Protein AF-A0A1B1ZV67-F1 (afdb_monomer_lite)

pLDDT: mean 87.05, std 12.17, range [45.84, 96.44]

Sequence (116 aa):
MLSWLAVAFLTVWIGVVVFSIATGGERGAPDRAALLGQATAALQDGDGARLHELLLDAPDTGFSDDYASRLRAAGRPEPVPAGPDAVEFRSGQVRTVLSVTEEGGRWYLSLLPPGE

Radius of gyration: 18.34 Å; chains: 1; bounding box: 40×23×61 Å

Foldseek 3Di:
DVVVVVVVVVVVVVVVVVVCVVVVDQAAALDPVRLQVQCLVCLCVLPLVSQVSQEPDQPDSVSSSVVSVVLNVQARWDWDDPDPFWIWTDGNPDIDIWGWDDDPSHIHTYPDDDDD

Secondary structure (DSSP, 8-state):
-HHHHHHHHHHHHHHHHHHHHHHSPPSSBSSHHHHHHHHHHHHHHT-HHHHHHHBSS-S-HHHHHHHHHHHHHHS--EEEEEETTEEEEEETTEEEEEEEEEETTEEEEESSPPP-

Structure (mmCIF, N/CA/C/O backbone):
data_AF-A0A1B1ZV67-F1
#
_entry.id   AF-A0A1B1ZV67-F1
#
loop_
_atom_site.group_PDB
_atom_site.id
_atom_site.type_symbol
_atom_site.label_atom_id
_atom_site.label_alt_id
_atom_site.label_comp_id
_atom_site.label_asym_id
_atom_site.label_entity_id
_atom_site.label_seq_id
_atom_site.pdbx_PDB_ins_code
_atom_site.Cartn_x
_atom_site.Cartn_y
_atom_site.Cartn_z
_atom_site.occupancy
_atom_site.B_iso_or_equiv
_atom_site.auth_seq_id
_atom_site.auth_comp_id
_atom_site.auth_asym_id
_atom_site.auth_atom_id
_atom_site.pdbx_PDB_model_num
ATOM 1 N N . MET A 1 1 ? 22.435 -6.350 -46.427 1.00 60.50 1 MET A N 1
ATOM 2 C CA . MET A 1 1 ? 21.292 -5.540 -45.937 1.00 60.50 1 MET A CA 1
ATOM 3 C C . MET A 1 1 ? 20.595 -6.170 -44.734 1.00 60.50 1 MET A C 1
ATOM 5 O O . MET A 1 1 ? 20.438 -5.472 -43.744 1.00 60.50 1 MET A O 1
ATOM 9 N N . LEU A 1 2 ? 20.249 -7.464 -44.762 1.00 66.75 2 LEU A N 1
ATOM 10 C CA . LEU A 1 2 ? 19.572 -8.147 -43.644 1.00 66.75 2 LEU A CA 1
ATOM 11 C C . LEU A 1 2 ? 20.342 -8.067 -42.307 1.00 66.75 2 LEU A C 1
ATOM 13 O O . LEU A 1 2 ? 19.755 -7.766 -41.274 1.00 66.75 2 LEU A O 1
ATOM 17 N N . SER A 1 3 ? 21.668 -8.237 -42.336 1.00 69.31 3 SER A N 1
ATOM 18 C CA . SER A 1 3 ? 22.512 -8.174 -41.132 1.00 69.31 3 SER A CA 1
ATOM 19 C C . SER A 1 3 ? 22.562 -6.784 -40.490 1.00 69.31 3 SER A C 1
ATOM 21 O O . SER A 1 3 ? 22.652 -6.677 -39.276 1.00 69.31 3 SER A O 1
ATOM 23 N N . TRP A 1 4 ? 22.460 -5.716 -41.286 1.00 77.00 4 TRP A N 1
ATOM 24 C CA . TRP A 1 4 ? 22.451 -4.343 -40.772 1.00 77.00 4 TRP A CA 1
ATOM 25 C C . TRP A 1 4 ? 21.136 -4.018 -40.055 1.00 77.00 4 TRP A C 1
ATOM 27 O O . TRP A 1 4 ? 21.139 -3.421 -38.983 1.00 77.00 4 TRP A O 1
ATOM 37 N N . LEU A 1 5 ? 20.013 -4.478 -40.615 1.00 77.62 5 LEU A N 1
ATOM 38 C CA . LEU A 1 5 ? 18.692 -4.338 -39.999 1.00 77.62 5 LEU A CA 1
ATOM 39 C C . LEU A 1 5 ? 18.586 -5.128 -38.688 1.00 77.62 5 LEU A C 1
ATOM 41 O O . LEU A 1 5 ? 18.024 -4.621 -37.722 1.00 77.62 5 LEU A O 1
ATOM 45 N N . ALA A 1 6 ? 19.172 -6.328 -38.632 1.00 76.06 6 ALA A N 1
ATOM 46 C CA . ALA A 1 6 ? 19.209 -7.135 -37.413 1.00 76.06 6 ALA A CA 1
ATOM 47 C C . ALA A 1 6 ? 20.009 -6.454 -36.289 1.00 76.06 6 ALA A C 1
ATOM 49 O O . ALA A 1 6 ? 19.562 -6.434 -35.145 1.00 76.06 6 ALA A O 1
ATOM 50 N N . VAL A 1 7 ? 21.157 -5.850 -36.619 1.00 82.12 7 VAL A N 1
ATOM 51 C CA . VAL A 1 7 ? 21.970 -5.098 -35.650 1.00 82.12 7 VAL A CA 1
ATOM 52 C C . VAL A 1 7 ? 21.213 -3.869 -35.150 1.00 82.12 7 VAL A C 1
ATOM 54 O O . VAL A 1 7 ? 21.111 -3.683 -33.943 1.00 82.12 7 VAL A O 1
ATOM 57 N N . ALA A 1 8 ? 20.614 -3.079 -36.046 1.00 82.12 8 ALA A N 1
ATOM 58 C CA . ALA A 1 8 ? 19.848 -1.892 -35.664 1.00 82.12 8 ALA A CA 1
ATOM 59 C C . ALA A 1 8 ? 18.649 -2.232 -34.762 1.00 82.12 8 ALA A C 1
ATOM 61 O O . ALA A 1 8 ? 18.423 -1.561 -33.755 1.00 82.12 8 ALA A O 1
ATOM 62 N N . PHE A 1 9 ? 17.914 -3.300 -35.085 1.00 85.69 9 PHE A N 1
ATOM 63 C CA . PHE A 1 9 ? 16.809 -3.779 -34.258 1.00 85.69 9 PHE A CA 1
ATOM 64 C C . PHE A 1 9 ? 17.286 -4.206 -32.868 1.00 85.69 9 PHE A C 1
ATOM 66 O O . PHE A 1 9 ? 16.696 -3.802 -31.869 1.00 85.69 9 PHE A O 1
ATOM 73 N N . LEU A 1 10 ? 18.382 -4.969 -32.792 1.00 86.88 10 LEU A N 1
ATOM 74 C CA . LEU A 1 10 ? 18.948 -5.410 -31.521 1.00 86.88 10 LEU A CA 1
ATOM 75 C C . LEU A 1 10 ? 19.397 -4.220 -30.663 1.00 86.88 10 LEU A C 1
ATOM 77 O O . LEU A 1 10 ? 19.119 -4.194 -29.470 1.00 86.88 10 LEU A O 1
ATOM 81 N N . THR A 1 11 ? 20.043 -3.212 -31.254 1.00 83.50 11 THR A N 1
ATOM 82 C CA . THR A 1 11 ? 20.482 -2.017 -30.520 1.00 83.50 11 THR A CA 1
ATOM 83 C C . THR A 1 11 ? 19.301 -1.204 -29.990 1.00 83.50 11 THR A C 1
ATOM 85 O O . THR A 1 11 ? 19.337 -0.766 -28.842 1.00 83.50 11 THR A O 1
ATOM 88 N N . VAL A 1 12 ? 18.235 -1.041 -30.782 1.00 89.81 12 VAL A N 1
ATOM 89 C CA . VAL A 1 12 ? 17.003 -0.373 -30.330 1.00 89.81 12 VAL A CA 1
ATOM 90 C C . VAL A 1 12 ? 16.327 -1.180 -29.227 1.00 89.81 12 VAL A C 1
ATOM 92 O O . VAL A 1 12 ? 15.939 -0.606 -28.218 1.00 89.81 12 VAL A O 1
ATOM 95 N N . TRP A 1 13 ? 16.230 -2.503 -29.374 1.00 85.56 13 TRP A N 1
ATOM 96 C CA . TRP A 1 13 ? 15.620 -3.370 -28.368 1.00 85.56 13 TRP A CA 1
ATOM 97 C C . TRP A 1 13 ? 16.390 -3.341 -27.045 1.00 85.56 13 TRP A C 1
ATOM 99 O O . TRP A 1 13 ? 15.781 -3.145 -25.999 1.00 85.56 13 TRP A O 1
ATOM 109 N N . ILE A 1 14 ? 17.723 -3.440 -27.082 1.00 85.25 14 ILE A N 1
ATOM 110 C CA . ILE A 1 14 ? 18.569 -3.290 -25.888 1.00 85.25 14 ILE A CA 1
ATOM 111 C C . ILE A 1 14 ? 18.378 -1.898 -25.282 1.00 85.25 14 ILE A C 1
ATOM 113 O O . ILE A 1 14 ? 18.221 -1.789 -24.073 1.00 85.25 14 ILE A O 1
ATOM 117 N N . GLY A 1 15 ? 18.344 -0.844 -26.103 1.00 78.50 15 GLY A N 1
ATOM 118 C CA . GLY A 1 15 ? 18.092 0.517 -25.633 1.00 78.50 15 GLY A CA 1
ATOM 119 C C . GLY A 1 15 ? 16.749 0.651 -24.914 1.00 78.50 15 GLY A C 1
ATOM 120 O O . GLY A 1 15 ? 16.696 1.223 -23.832 1.00 78.50 15 GLY A O 1
ATOM 121 N N . VAL A 1 16 ? 15.687 0.067 -25.472 1.00 76.75 16 VAL A N 1
ATOM 122 C CA . VAL A 1 16 ? 14.349 0.043 -24.866 1.00 76.75 16 VAL A CA 1
ATOM 123 C C . VAL A 1 16 ? 14.349 -0.767 -23.573 1.00 76.75 16 VAL A C 1
ATOM 125 O O . VAL A 1 16 ? 13.841 -0.277 -22.577 1.00 76.75 16 VAL A O 1
ATOM 128 N N . VAL A 1 17 ? 14.958 -1.955 -23.543 1.00 77.06 17 VAL A N 1
ATOM 129 C CA . VAL A 1 17 ? 15.016 -2.803 -22.339 1.00 77.06 17 VAL A CA 1
ATOM 130 C C . VAL A 1 17 ? 15.831 -2.143 -21.229 1.00 77.06 17 VAL A C 1
ATOM 132 O O . VAL A 1 17 ? 15.378 -2.097 -20.091 1.00 77.06 17 VAL A O 1
ATOM 135 N N . VAL A 1 18 ? 17.005 -1.591 -21.541 1.00 75.62 18 VAL A N 1
ATOM 136 C CA . VAL A 1 18 ? 17.849 -0.879 -20.568 1.00 75.62 18 VAL A CA 1
ATOM 137 C C . VAL A 1 18 ? 17.139 0.366 -20.053 1.00 75.62 18 VAL A C 1
ATOM 139 O O . VAL A 1 18 ? 17.160 0.615 -18.851 1.00 75.62 18 VAL A O 1
ATOM 142 N N . PHE A 1 19 ? 16.469 1.118 -20.931 1.00 65.56 19 PHE A N 1
ATOM 143 C CA . PHE A 1 19 ? 15.646 2.250 -20.523 1.00 65.56 19 PHE A CA 1
ATOM 144 C C . PHE A 1 19 ? 14.502 1.791 -19.618 1.00 65.56 19 PHE A C 1
ATOM 146 O O . PHE A 1 19 ? 14.356 2.340 -18.539 1.00 65.56 19 PHE A O 1
ATOM 153 N N . SER A 1 20 ? 13.769 0.735 -19.978 1.00 56.66 20 SER A N 1
ATOM 154 C CA . SER A 1 20 ? 12.685 0.177 -19.164 1.00 56.66 20 SER A CA 1
ATOM 155 C C . SER A 1 20 ? 13.149 -0.347 -17.805 1.00 56.66 20 SER A C 1
ATOM 157 O O . SER A 1 20 ? 12.423 -0.175 -16.836 1.00 56.66 20 SER A O 1
ATOM 159 N N . ILE A 1 21 ? 14.343 -0.939 -17.706 1.00 60.25 21 ILE A N 1
ATOM 160 C CA . ILE A 1 21 ? 14.934 -1.370 -16.428 1.00 60.25 21 ILE A CA 1
ATOM 161 C C . ILE A 1 21 ? 15.368 -0.155 -15.600 1.00 60.25 21 ILE A C 1
ATOM 163 O O . ILE A 1 21 ? 15.127 -0.121 -14.402 1.00 60.25 21 ILE A O 1
ATOM 167 N N . ALA A 1 22 ? 15.969 0.860 -16.225 1.00 53.50 22 ALA A N 1
ATOM 168 C CA . ALA A 1 22 ? 16.412 2.073 -15.537 1.00 53.50 22 ALA A CA 1
ATOM 169 C C . ALA A 1 22 ? 15.248 2.987 -15.109 1.00 53.50 22 ALA A C 1
ATOM 171 O O . ALA A 1 22 ? 15.361 3.708 -14.122 1.00 53.50 22 ALA A O 1
ATOM 172 N N . THR A 1 23 ? 14.133 2.973 -15.847 1.00 48.44 23 THR A N 1
ATOM 173 C CA . THR A 1 23 ? 12.897 3.697 -15.509 1.00 48.44 23 THR A CA 1
ATOM 174 C C . THR A 1 23 ? 11.904 2.855 -14.719 1.00 48.44 23 THR A C 1
ATOM 176 O O . THR A 1 23 ? 10.915 3.398 -14.231 1.00 48.44 23 THR A O 1
ATOM 179 N N . GLY A 1 24 ? 12.139 1.546 -14.604 1.00 47.25 24 GLY A N 1
ATOM 180 C CA . GLY A 1 24 ? 11.505 0.687 -13.615 1.00 47.25 24 GLY A CA 1
ATOM 181 C C . GLY A 1 24 ? 12.029 1.121 -12.258 1.00 47.25 24 GLY A C 1
ATOM 182 O O . GLY A 1 24 ? 13.047 0.616 -11.797 1.00 47.25 24 GLY A O 1
ATOM 183 N N . GLY A 1 25 ? 11.415 2.170 -11.706 1.00 54.59 25 GLY A N 1
ATOM 184 C CA . GLY A 1 25 ? 11.854 2.794 -10.468 1.00 54.59 25 GLY A CA 1
ATOM 185 C C . GLY A 1 25 ? 12.042 1.743 -9.383 1.00 54.59 25 GLY A C 1
ATOM 186 O O . GLY A 1 25 ? 11.268 0.793 -9.297 1.00 54.59 25 GLY A O 1
ATOM 187 N N . GLU A 1 26 ? 13.083 1.909 -8.570 1.00 69.94 26 GLU A N 1
ATOM 188 C CA . GLU A 1 26 ? 13.261 1.109 -7.361 1.00 69.94 26 GLU A CA 1
ATOM 189 C C . GLU A 1 26 ? 11.928 1.053 -6.605 1.00 69.94 26 GLU A C 1
ATOM 191 O O . GLU A 1 26 ? 11.345 2.107 -6.313 1.00 69.94 26 GLU A O 1
ATOM 196 N N . ARG A 1 27 ? 11.438 -0.164 -6.334 1.00 85.88 27 ARG A N 1
ATOM 197 C CA . ARG A 1 27 ? 10.199 -0.384 -5.583 1.00 85.88 27 ARG A CA 1
ATOM 198 C C . ARG A 1 27 ? 10.236 0.360 -4.243 1.00 85.88 27 ARG A C 1
ATOM 200 O O . ARG A 1 27 ? 11.289 0.741 -3.720 1.00 85.88 27 ARG A O 1
ATOM 207 N N . GLY A 1 28 ? 9.050 0.608 -3.704 1.00 89.25 28 GLY A N 1
ATOM 208 C CA . GLY A 1 28 ? 8.870 1.393 -2.492 1.00 89.25 28 GLY A CA 1
ATOM 209 C C . GLY A 1 28 ? 9.119 2.885 -2.704 1.00 89.25 28 GLY A C 1
ATOM 210 O O . GLY A 1 28 ? 9.459 3.363 -3.788 1.00 89.25 28 GLY A O 1
ATOM 211 N N . ALA A 1 29 ? 8.938 3.651 -1.640 1.00 93.25 29 ALA A N 1
ATOM 212 C CA . ALA A 1 29 ? 9.070 5.099 -1.640 1.00 93.25 29 ALA A CA 1
ATOM 213 C C . ALA A 1 29 ? 10.397 5.555 -1.006 1.00 93.25 29 ALA A C 1
ATOM 215 O O . ALA A 1 29 ? 10.955 4.845 -0.172 1.00 93.25 29 ALA A O 1
ATOM 216 N N . PRO A 1 30 ? 10.900 6.753 -1.353 1.00 92.69 30 PRO A N 1
ATOM 217 C CA . PRO A 1 30 ? 12.142 7.281 -0.781 1.00 92.69 30 PRO A CA 1
ATOM 218 C C . PRO A 1 30 ? 12.020 7.654 0.704 1.00 92.69 30 PRO A C 1
ATOM 220 O O . PRO A 1 30 ? 13.018 7.699 1.413 1.00 92.69 30 PRO A O 1
ATOM 223 N N . ASP A 1 31 ? 10.807 7.932 1.180 1.00 92.88 31 ASP A N 1
ATOM 224 C CA . ASP A 1 31 ? 10.525 8.268 2.571 1.00 92.88 31 ASP A CA 1
ATOM 225 C C . ASP A 1 31 ? 9.072 7.915 2.936 1.00 92.88 31 ASP A C 1
ATOM 227 O O . ASP A 1 31 ? 8.227 7.644 2.074 1.00 92.88 31 ASP A O 1
ATOM 231 N N . ARG A 1 32 ? 8.767 7.934 4.238 1.00 91.69 32 ARG A N 1
ATOM 232 C CA . ARG A 1 32 ? 7.442 7.587 4.773 1.00 91.69 32 ARG A CA 1
ATOM 233 C C . ARG A 1 32 ? 6.328 8.517 4.283 1.00 91.69 32 ARG A C 1
ATOM 235 O O . ARG A 1 32 ? 5.202 8.065 4.090 1.00 91.69 32 ARG A O 1
ATOM 242 N N . ALA A 1 33 ? 6.600 9.807 4.086 1.00 92.25 33 ALA A N 1
ATOM 243 C CA . ALA A 1 33 ? 5.583 10.750 3.622 1.00 92.25 33 ALA A CA 1
ATOM 244 C C . ALA A 1 33 ? 5.242 10.503 2.145 1.00 92.25 33 ALA A C 1
ATOM 246 O O . ALA A 1 33 ? 4.066 10.480 1.773 1.00 92.25 33 ALA A O 1
ATOM 247 N N . ALA A 1 34 ? 6.261 10.240 1.325 1.00 94.06 34 ALA A N 1
ATOM 248 C CA . ALA A 1 34 ? 6.118 9.839 -0.063 1.00 94.06 34 ALA A CA 1
ATOM 249 C C . ALA A 1 34 ? 5.361 8.510 -0.184 1.00 94.06 34 ALA A C 1
ATOM 251 O O . ALA A 1 34 ? 4.450 8.430 -1.007 1.00 94.06 34 ALA A O 1
ATOM 252 N N . LEU A 1 35 ? 5.654 7.515 0.666 1.00 95.44 35 LEU A N 1
ATOM 253 C CA . LEU A 1 35 ? 4.918 6.244 0.702 1.00 95.44 35 LEU A CA 1
ATOM 254 C C . LEU A 1 35 ? 3.422 6.483 0.889 1.00 95.44 35 LEU A C 1
ATOM 256 O O . LEU A 1 35 ? 2.610 6.027 0.088 1.00 95.44 35 LEU A O 1
ATOM 260 N N . LEU A 1 36 ? 3.056 7.229 1.933 1.00 94.81 36 LEU A N 1
ATOM 261 C CA . LEU A 1 36 ? 1.655 7.471 2.264 1.00 94.81 36 LEU A CA 1
ATOM 262 C C . LEU A 1 36 ? 0.947 8.292 1.185 1.00 94.81 36 LEU A C 1
ATOM 264 O O . LEU A 1 36 ? -0.189 7.978 0.832 1.00 94.81 36 LEU A O 1
ATOM 268 N N . GLY A 1 37 ? 1.611 9.307 0.628 1.00 94.75 37 GLY A N 1
ATOM 269 C CA . GLY A 1 37 ? 1.063 10.105 -0.467 1.00 94.75 37 GLY A CA 1
ATOM 270 C C . GLY A 1 37 ? 0.815 9.273 -1.726 1.00 94.75 37 GLY A C 1
ATOM 271 O O . GLY A 1 37 ? -0.271 9.332 -2.302 1.00 94.75 37 GLY A O 1
ATOM 272 N N . GLN A 1 38 ? 1.792 8.457 -2.127 1.00 95.38 38 GLN A N 1
ATOM 273 C CA . GLN A 1 38 ? 1.694 7.615 -3.320 1.00 95.38 38 GLN A CA 1
ATOM 274 C C . GLN A 1 38 ? 0.694 6.470 -3.139 1.00 95.38 38 GLN A C 1
ATOM 276 O O . GLN A 1 38 ? -0.095 6.225 -4.047 1.00 95.38 38 GLN A O 1
ATOM 281 N N . ALA A 1 39 ? 0.668 5.821 -1.972 1.00 95.56 39 ALA A N 1
ATOM 282 C CA . ALA A 1 39 ? -0.293 4.764 -1.666 1.00 95.56 39 ALA A CA 1
ATOM 283 C C . ALA A 1 39 ? -1.724 5.306 -1.612 1.00 95.56 39 ALA A C 1
ATOM 285 O O . ALA A 1 39 ? -2.637 4.702 -2.165 1.00 95.56 39 ALA A O 1
ATOM 286 N N . THR A 1 40 ? -1.929 6.478 -1.005 1.00 96.31 40 THR A N 1
ATOM 287 C CA . THR A 1 40 ? -3.248 7.125 -0.973 1.00 96.31 40 THR A CA 1
ATOM 288 C C . THR A 1 40 ? -3.720 7.486 -2.375 1.00 96.31 40 THR A C 1
ATOM 290 O O . THR A 1 40 ? -4.874 7.226 -2.701 1.00 96.31 40 THR A O 1
ATOM 293 N N . ALA A 1 41 ? -2.838 8.040 -3.214 1.00 95.88 41 ALA A N 1
ATOM 294 C CA . ALA A 1 41 ? -3.156 8.321 -4.610 1.00 95.88 41 ALA A CA 1
ATOM 295 C C . ALA A 1 41 ? -3.514 7.033 -5.366 1.00 95.88 41 ALA A C 1
ATOM 297 O O . ALA A 1 41 ? -4.587 6.961 -5.951 1.00 95.88 41 ALA A O 1
ATOM 298 N N . ALA A 1 42 ? -2.690 5.985 -5.259 1.00 95.62 42 ALA A N 1
ATOM 299 C CA . ALA A 1 42 ? -2.947 4.693 -5.893 1.00 95.62 42 ALA A CA 1
ATOM 300 C C . ALA A 1 42 ? -4.298 4.094 -5.462 1.00 95.62 42 ALA A C 1
ATOM 302 O O . ALA A 1 42 ? -5.082 3.657 -6.298 1.00 95.62 42 ALA A O 1
ATOM 303 N N . LEU A 1 43 ? -4.629 4.14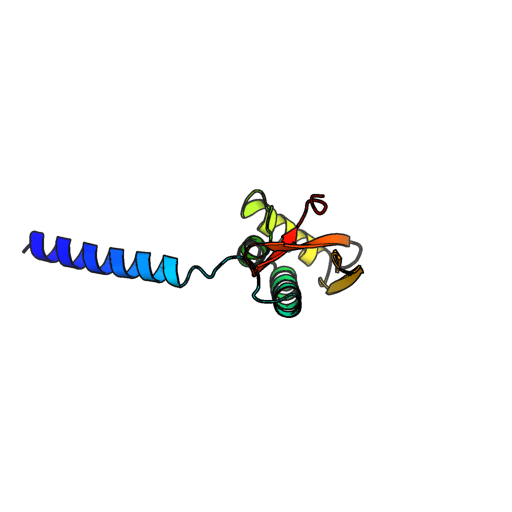5 -4.170 1.00 96.00 43 LEU A N 1
ATOM 304 C CA . LEU A 1 43 ? -5.907 3.654 -3.649 1.00 96.00 43 LEU A CA 1
ATOM 305 C C . LEU A 1 43 ? -7.103 4.511 -4.091 1.00 96.00 43 LEU A C 1
ATOM 307 O O . LEU A 1 43 ? -8.160 3.967 -4.405 1.00 96.00 43 LEU A O 1
ATOM 311 N N . GLN A 1 44 ? -6.963 5.838 -4.131 1.00 95.50 44 GLN A N 1
ATOM 312 C CA . GLN A 1 44 ? -8.019 6.737 -4.617 1.00 95.50 44 GLN A CA 1
ATOM 313 C C . GLN A 1 44 ? -8.245 6.589 -6.125 1.00 95.50 44 GLN A C 1
ATOM 315 O O . GLN A 1 44 ? -9.390 6.658 -6.577 1.00 95.50 44 GLN A O 1
ATOM 320 N N . ASP A 1 45 ? -7.176 6.330 -6.875 1.00 94.44 45 ASP A N 1
ATOM 321 C CA . ASP A 1 45 ? -7.196 6.097 -8.316 1.00 94.44 45 ASP A CA 1
ATOM 322 C C . ASP A 1 45 ? -7.556 4.645 -8.670 1.00 94.44 45 ASP A C 1
ATOM 324 O O . ASP A 1 45 ? -7.951 4.371 -9.803 1.00 94.44 45 ASP A O 1
ATOM 328 N N . GLY A 1 46 ? -7.564 3.726 -7.700 1.00 92.75 46 GLY A N 1
ATOM 329 C CA . GL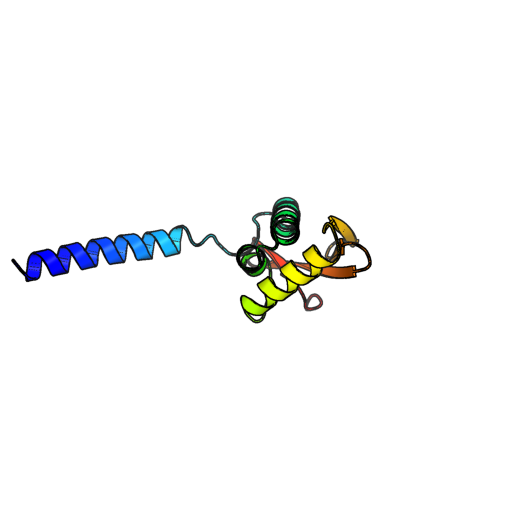Y A 1 46 ? -7.765 2.296 -7.956 1.00 92.75 46 GLY A CA 1
ATOM 330 C C . GLY A 1 46 ? -6.635 1.687 -8.797 1.00 92.75 46 GLY A C 1
ATOM 331 O O . GLY A 1 46 ? -6.860 0.711 -9.501 1.00 92.75 46 GLY A O 1
ATOM 332 N N . ASP A 1 47 ? -5.449 2.294 -8.757 1.00 93.69 47 ASP A N 1
ATOM 333 C CA . ASP A 1 47 ? -4.261 1.906 -9.511 1.00 93.69 47 ASP A CA 1
ATOM 334 C C . ASP A 1 47 ? -3.493 0.826 -8.737 1.00 93.69 47 ASP A C 1
ATOM 336 O O . ASP A 1 47 ? -2.613 1.109 -7.915 1.00 93.69 47 ASP A O 1
ATOM 340 N N . GLY A 1 48 ? -3.875 -0.432 -8.957 1.00 92.94 48 GLY A N 1
ATOM 341 C CA . GLY A 1 48 ? -3.254 -1.567 -8.284 1.00 92.94 48 GLY A CA 1
ATOM 342 C C . GLY A 1 48 ? -1.831 -1.852 -8.753 1.00 92.94 48 GLY A C 1
ATOM 343 O O . GLY A 1 48 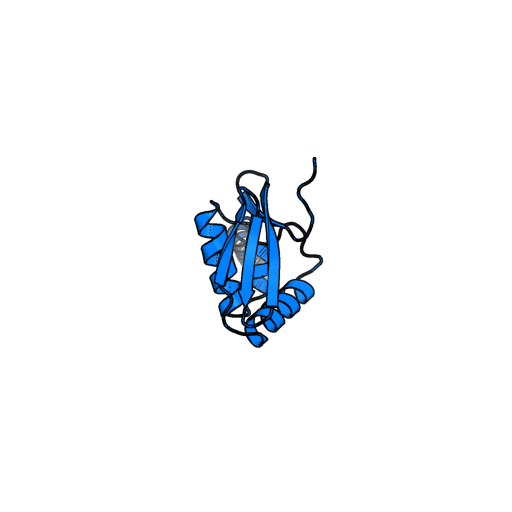? -1.023 -2.304 -7.945 1.00 92.94 48 GLY A O 1
ATOM 344 N N . ALA A 1 49 ? -1.467 -1.501 -9.990 1.00 92.62 49 ALA A N 1
ATOM 345 C CA . ALA A 1 49 ? -0.086 -1.584 -10.462 1.00 92.62 49 ALA A CA 1
ATOM 346 C C . ALA A 1 49 ? 0.826 -0.668 -9.636 1.00 92.62 49 ALA A C 1
ATOM 348 O O . ALA A 1 49 ? 1.838 -1.114 -9.097 1.00 92.62 49 ALA A O 1
ATOM 349 N N . ARG A 1 50 ? 0.427 0.594 -9.439 1.00 92.00 50 ARG A N 1
ATOM 350 C CA . ARG A 1 50 ? 1.174 1.523 -8.585 1.00 92.00 50 ARG A CA 1
ATOM 351 C C . ARG A 1 50 ? 1.171 1.098 -7.121 1.00 92.00 50 ARG A C 1
ATOM 353 O O . ARG A 1 50 ? 2.176 1.279 -6.440 1.00 92.00 50 ARG A O 1
ATOM 360 N N . LEU A 1 51 ? 0.070 0.532 -6.629 1.00 95.31 51 LEU A N 1
ATOM 361 C CA . LEU A 1 51 ? 0.017 -0.009 -5.272 1.00 95.31 51 LEU A CA 1
ATOM 362 C C . LEU A 1 51 ? 0.954 -1.214 -5.097 1.00 95.31 51 LEU A C 1
ATOM 364 O O . LEU A 1 51 ? 1.593 -1.330 -4.055 1.00 95.31 51 LEU A O 1
ATOM 368 N N . HIS A 1 52 ? 1.066 -2.086 -6.103 1.00 95.06 52 HIS A N 1
ATOM 369 C CA . HIS A 1 52 ? 1.950 -3.250 -6.073 1.00 95.06 52 HIS A CA 1
ATOM 370 C C . HIS A 1 52 ? 3.408 -2.839 -5.856 1.00 95.06 52 HIS A C 1
ATOM 372 O O . HIS A 1 52 ? 4.090 -3.431 -5.024 1.00 95.06 52 HIS A O 1
ATOM 378 N N . GLU A 1 53 ? 3.864 -1.771 -6.510 1.00 94.62 53 GLU A N 1
ATOM 379 C CA . GLU A 1 53 ? 5.227 -1.255 -6.330 1.00 94.62 53 GLU A CA 1
ATOM 380 C C . GLU A 1 53 ? 5.505 -0.755 -4.900 1.00 94.62 53 GLU A C 1
ATOM 382 O O . GLU A 1 53 ? 6.663 -0.692 -4.492 1.00 94.62 53 GLU A O 1
ATOM 387 N N . LEU A 1 54 ? 4.464 -0.423 -4.129 1.00 95.50 54 LEU A N 1
ATOM 388 C CA . LEU A 1 54 ? 4.557 0.087 -2.755 1.00 95.50 54 LEU A CA 1
ATOM 389 C C . LEU A 1 54 ? 4.338 -0.989 -1.685 1.00 95.50 54 LEU A C 1
ATOM 391 O O . LEU A 1 54 ? 4.588 -0.719 -0.510 1.00 95.50 54 LEU A O 1
ATOM 395 N N . LEU A 1 55 ? 3.862 -2.174 -2.068 1.00 94.94 55 LEU A N 1
ATOM 396 C CA . LEU A 1 55 ? 3.683 -3.313 -1.173 1.00 94.94 55 LEU A CA 1
ATOM 397 C C . LEU A 1 55 ? 4.928 -4.198 -1.204 1.00 94.94 55 LEU A C 1
ATOM 399 O O . LEU A 1 55 ? 5.378 -4.602 -2.278 1.00 94.94 55 LEU A O 1
ATOM 403 N N . LEU A 1 56 ? 5.459 -4.509 -0.024 1.00 92.88 56 LEU A N 1
ATOM 404 C CA . LEU A 1 56 ? 6.637 -5.362 0.117 1.00 92.88 56 LEU A CA 1
ATOM 405 C C . LEU A 1 56 ? 6.317 -6.829 -0.198 1.00 92.88 56 LEU A C 1
ATOM 407 O O . LEU A 1 56 ? 7.084 -7.537 -0.842 1.00 92.88 56 LEU A O 1
ATOM 411 N N . ASP A 1 57 ? 5.153 -7.263 0.258 1.00 90.38 57 ASP A N 1
ATOM 412 C CA . ASP A 1 57 ? 4.724 -8.650 0.383 1.00 90.38 57 ASP A CA 1
ATOM 413 C C . ASP A 1 57 ? 3.424 -8.927 -0.391 1.00 90.38 57 ASP A C 1
ATOM 415 O O . ASP A 1 57 ? 2.713 -9.898 -0.122 1.00 90.38 57 ASP A O 1
ATOM 419 N N . ALA A 1 58 ? 3.109 -8.083 -1.381 1.00 87.12 58 ALA A N 1
ATOM 420 C CA . ALA A 1 58 ? 2.005 -8.342 -2.297 1.00 87.12 58 ALA A CA 1
ATOM 421 C C . ALA A 1 58 ? 2.254 -9.652 -3.072 1.00 87.12 58 ALA A C 1
ATOM 423 O O . ALA A 1 58 ? 3.273 -9.752 -3.761 1.00 87.12 58 ALA A O 1
ATOM 424 N N . PRO A 1 59 ? 1.320 -10.625 -3.037 1.00 84.12 59 PRO A N 1
ATOM 425 C CA . PRO A 1 59 ? 1.492 -11.908 -3.720 1.00 84.12 59 PRO A CA 1
ATOM 426 C C . PRO A 1 59 ? 1.695 -11.767 -5.234 1.00 84.12 59 PRO A C 1
ATOM 428 O O . PRO A 1 59 ? 2.550 -12.428 -5.816 1.00 84.12 59 PRO A O 1
ATOM 431 N N . ASP A 1 60 ? 0.905 -10.894 -5.862 1.00 89.06 60 ASP A N 1
ATOM 432 C CA . ASP A 1 60 ? 0.952 -10.570 -7.285 1.00 89.06 60 ASP A CA 1
ATOM 433 C C . ASP A 1 60 ? 0.260 -9.216 -7.555 1.00 89.06 60 ASP A C 1
ATOM 435 O O . ASP A 1 60 ? -0.235 -8.549 -6.640 1.00 89.06 60 ASP A O 1
ATOM 439 N N . THR A 1 61 ? 0.267 -8.768 -8.812 1.00 89.56 61 THR A N 1
ATOM 440 C CA . THR A 1 61 ? -0.401 -7.524 -9.230 1.00 89.56 61 THR A CA 1
ATOM 441 C C . THR A 1 61 ? -1.925 -7.634 -9.207 1.00 89.56 61 THR A C 1
ATOM 443 O O . THR A 1 61 ? -2.593 -6.642 -8.927 1.00 89.56 61 THR A O 1
ATOM 446 N N . GLY A 1 62 ? -2.479 -8.830 -9.433 1.00 92.69 62 GLY A N 1
ATOM 447 C CA . GLY A 1 62 ? -3.920 -9.074 -9.398 1.00 92.69 62 GLY A CA 1
ATOM 448 C C . GLY A 1 62 ? -4.504 -8.852 -8.005 1.00 92.69 62 GLY A C 1
ATOM 449 O O . GLY A 1 62 ? -5.564 -8.245 -7.875 1.00 92.69 62 GLY A O 1
ATOM 450 N N . PHE A 1 63 ? -3.782 -9.252 -6.956 1.00 94.12 63 PHE A N 1
ATOM 451 C CA . PHE A 1 63 ? -4.121 -8.929 -5.573 1.00 94.12 63 PHE A CA 1
ATOM 452 C C . PHE A 1 63 ? -4.195 -7.414 -5.351 1.00 94.12 63 PHE A C 1
ATOM 454 O O . PHE A 1 63 ? -5.171 -6.931 -4.778 1.00 94.12 63 PHE A O 1
ATOM 461 N N . SER A 1 64 ? -3.186 -6.661 -5.800 1.00 94.88 64 SER A N 1
ATOM 462 C CA . SER A 1 64 ? -3.136 -5.207 -5.609 1.00 94.88 64 SER A CA 1
ATOM 463 C C . SER A 1 64 ? -4.263 -4.484 -6.352 1.00 94.88 64 SER A C 1
ATOM 465 O O . SER A 1 64 ? -4.856 -3.560 -5.792 1.00 94.88 64 SER A O 1
ATOM 467 N N . ASP A 1 65 ? -4.597 -4.928 -7.568 1.00 95.88 65 ASP A N 1
ATOM 468 C CA . ASP A 1 65 ? -5.740 -4.428 -8.345 1.00 95.88 65 ASP A CA 1
ATOM 469 C C . ASP A 1 65 ? -7.062 -4.682 -7.613 1.00 95.88 65 ASP A C 1
ATOM 471 O O . ASP A 1 65 ? -7.847 -3.753 -7.392 1.00 95.88 65 ASP A O 1
ATOM 475 N N . ASP A 1 66 ? -7.293 -5.919 -7.165 1.00 95.81 66 ASP A N 1
ATOM 476 C CA . ASP A 1 66 ? -8.502 -6.289 -6.428 1.00 95.81 66 ASP A CA 1
ATOM 477 C C . ASP A 1 66 ? -8.615 -5.506 -5.113 1.00 95.81 66 ASP A C 1
ATOM 479 O O . ASP A 1 66 ? -9.690 -5.017 -4.754 1.00 95.81 66 ASP A O 1
ATOM 483 N N . TYR A 1 67 ? -7.502 -5.353 -4.396 1.00 94.00 67 TYR A N 1
ATOM 484 C CA . TYR A 1 67 ? -7.442 -4.643 -3.124 1.00 94.00 67 TYR A CA 1
ATOM 485 C C . TYR A 1 67 ? -7.740 -3.146 -3.293 1.00 94.00 67 TYR A C 1
ATOM 487 O O . TYR A 1 67 ? -8.611 -2.609 -2.599 1.00 94.00 67 TYR A O 1
ATOM 495 N N . ALA A 1 68 ? -7.080 -2.478 -4.247 1.00 95.31 68 ALA A N 1
ATOM 496 C CA . ALA A 1 68 ? -7.304 -1.065 -4.542 1.00 95.31 68 ALA A CA 1
ATOM 497 C C . ALA A 1 68 ? -8.739 -0.812 -5.032 1.00 95.31 68 ALA A C 1
ATOM 499 O O . ALA A 1 68 ? -9.411 0.099 -4.543 1.00 95.31 68 ALA A O 1
ATOM 500 N N . SER A 1 69 ? -9.241 -1.666 -5.930 1.00 95.06 69 SER A N 1
ATOM 501 C CA . SER A 1 69 ? -10.609 -1.602 -6.452 1.00 95.06 69 SER A CA 1
ATOM 502 C C . SER A 1 69 ? -11.653 -1.724 -5.338 1.00 95.06 69 SER A C 1
ATOM 504 O O . SER A 1 69 ? -12.566 -0.901 -5.248 1.00 95.06 69 SER A O 1
ATOM 506 N N . ARG A 1 70 ? -11.494 -2.688 -4.419 1.00 94.75 70 ARG A N 1
ATOM 507 C CA . ARG A 1 70 ? -12.423 -2.885 -3.291 1.00 94.75 70 ARG A CA 1
ATOM 508 C C . ARG A 1 70 ? -12.397 -1.722 -2.302 1.00 94.75 70 ARG A C 1
ATOM 510 O O . ARG A 1 70 ? -13.460 -1.276 -1.867 1.00 94.75 70 ARG A O 1
ATOM 517 N N . LEU A 1 71 ? -11.214 -1.206 -1.962 1.00 94.00 71 LEU A N 1
ATOM 518 C CA . LEU A 1 71 ? -11.088 -0.030 -1.095 1.00 94.00 71 LEU A CA 1
ATOM 519 C C . LEU A 1 71 ? -11.721 1.207 -1.730 1.00 94.00 71 LEU A C 1
ATOM 521 O O . LEU A 1 71 ? -12.447 1.928 -1.048 1.00 94.00 71 LEU A O 1
ATOM 525 N N . ARG A 1 72 ? -11.511 1.437 -3.027 1.00 94.69 72 ARG A N 1
ATOM 526 C C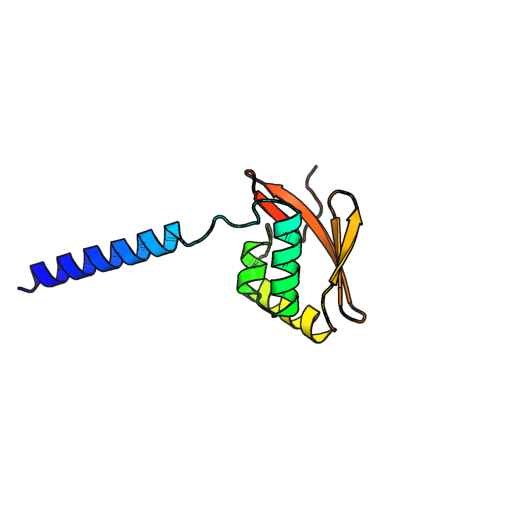A . ARG A 1 72 ? -12.147 2.534 -3.765 1.00 94.69 72 ARG A CA 1
ATOM 527 C C . ARG A 1 72 ? -13.665 2.362 -3.874 1.00 94.69 72 ARG A C 1
ATOM 529 O O . ARG A 1 72 ? -14.408 3.328 -3.738 1.00 94.69 72 ARG A O 1
ATOM 536 N N . ALA A 1 73 ? -14.151 1.143 -4.091 1.00 94.75 73 ALA A N 1
ATOM 537 C CA . ALA A 1 73 ? -15.585 0.863 -4.139 1.00 94.75 73 ALA A CA 1
ATOM 538 C C . ALA A 1 73 ? -16.273 1.117 -2.786 1.00 94.75 73 ALA A C 1
ATOM 540 O O . ALA A 1 73 ? -17.442 1.497 -2.749 1.00 94.75 73 ALA A O 1
ATOM 541 N N . ALA A 1 74 ? -15.551 0.945 -1.674 1.00 94.50 74 ALA A N 1
ATOM 542 C CA . ALA A 1 74 ? -16.066 1.204 -0.333 1.00 94.50 74 ALA A CA 1
ATOM 543 C C . ALA A 1 74 ? -16.206 2.701 0.006 1.00 94.50 74 ALA A C 1
ATOM 545 O O . ALA A 1 74 ? -16.943 3.044 0.933 1.00 94.50 74 ALA A O 1
ATOM 546 N N . GLY A 1 75 ? -15.524 3.598 -0.713 1.00 95.06 75 GLY A N 1
ATOM 547 C CA . GLY A 1 75 ? -15.530 5.033 -0.437 1.00 95.06 75 GLY A CA 1
ATOM 548 C C . GLY A 1 75 ? -14.269 5.739 -0.934 1.00 95.06 75 GLY A C 1
ATOM 549 O O . GLY A 1 75 ? -13.646 5.321 -1.904 1.00 95.06 75 GLY A O 1
ATOM 550 N N . ARG A 1 76 ? -13.885 6.831 -0.267 1.00 94.62 76 ARG A N 1
ATOM 551 C CA . ARG A 1 76 ? -12.624 7.530 -0.539 1.00 94.62 76 ARG A CA 1
ATOM 552 C C . ARG A 1 76 ? -11.558 7.073 0.465 1.00 94.62 76 ARG A C 1
ATOM 554 O O . ARG A 1 76 ? -11.710 7.399 1.640 1.00 94.62 76 ARG A O 1
ATOM 561 N N . PRO A 1 77 ? -10.505 6.353 0.034 1.00 93.69 77 PRO A N 1
ATOM 562 C CA . PRO A 1 77 ? -9.438 5.920 0.927 1.00 93.69 77 PRO A CA 1
ATOM 563 C C . PRO A 1 77 ? -8.659 7.100 1.511 1.00 93.69 77 PRO A C 1
ATOM 565 O O . PRO A 1 77 ? -8.175 7.962 0.772 1.00 93.69 77 PRO A O 1
ATOM 568 N N . GLU A 1 78 ? -8.512 7.110 2.832 1.00 94.75 78 GLU A N 1
ATOM 569 C CA . GLU A 1 78 ? -7.743 8.101 3.584 1.00 94.75 78 GLU A CA 1
ATOM 570 C C . GLU A 1 78 ? -6.816 7.408 4.596 1.00 94.75 78 GLU A C 1
ATOM 572 O O . GLU A 1 78 ? -7.265 6.511 5.318 1.00 94.75 78 GLU A O 1
ATOM 577 N N . PRO A 1 79 ? -5.531 7.799 4.666 1.00 94.69 79 PRO A N 1
ATOM 578 C CA . PRO A 1 79 ? -4.597 7.255 5.639 1.00 94.69 79 PRO A CA 1
ATOM 579 C C . PRO A 1 79 ? -4.788 7.922 7.006 1.00 94.69 79 PRO A C 1
ATOM 581 O O . PRO A 1 79 ? -4.867 9.146 7.119 1.00 94.69 79 PRO A O 1
ATOM 584 N N . VAL A 1 80 ? -4.791 7.120 8.066 1.00 94.50 80 VAL A N 1
ATOM 585 C CA . VAL A 1 80 ? -4.801 7.572 9.458 1.00 94.50 80 VAL A CA 1
ATOM 586 C C . VAL A 1 80 ? -3.638 6.915 10.201 1.00 94.50 80 VAL A C 1
ATOM 588 O O . VAL A 1 80 ? -3.483 5.696 10.128 1.00 94.50 80 VAL A O 1
ATOM 591 N N . PRO A 1 81 ? -2.800 7.680 10.924 1.00 90.25 81 PRO A N 1
AT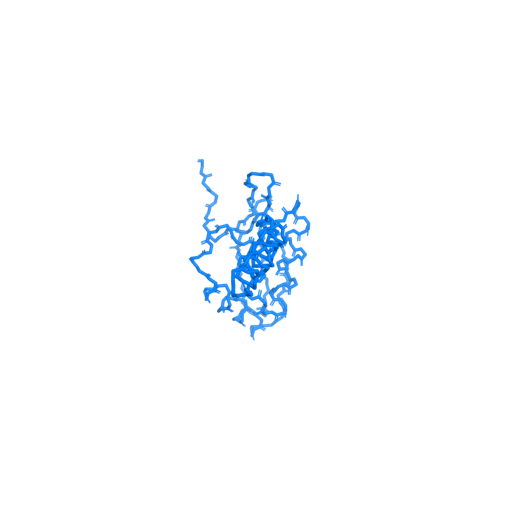OM 592 C CA . PRO A 1 81 ? -1.741 7.098 11.740 1.00 90.25 81 PRO A CA 1
ATOM 593 C C . PRO A 1 81 ? -2.317 6.127 12.780 1.00 90.25 81 PRO A C 1
ATOM 595 O O . PRO A 1 81 ? -3.167 6.517 13.580 1.00 90.25 81 PRO A O 1
ATOM 598 N N . ALA A 1 82 ? -1.837 4.881 12.775 1.00 89.25 82 ALA A N 1
ATOM 599 C CA . ALA A 1 82 ? -2.245 3.836 13.722 1.00 89.25 82 ALA A CA 1
ATOM 600 C C . ALA A 1 82 ? -1.119 3.443 14.698 1.00 89.25 82 ALA A C 1
ATOM 602 O O . ALA A 1 82 ? -1.322 2.627 15.592 1.00 89.25 82 ALA A O 1
ATOM 603 N N . GLY A 1 83 ? 0.067 4.035 14.539 1.00 86.44 83 GLY A N 1
ATOM 604 C CA . GLY A 1 83 ? 1.253 3.784 15.348 1.00 86.44 83 GLY A CA 1
ATOM 605 C C . GLY A 1 83 ? 2.519 4.332 14.676 1.00 86.44 83 GLY A C 1
ATOM 606 O O . GLY A 1 83 ? 2.422 4.967 13.616 1.00 86.44 83 GLY A O 1
ATOM 607 N N . PRO A 1 84 ? 3.704 4.097 15.271 1.00 84.44 84 PRO A N 1
ATOM 608 C CA . PRO A 1 84 ? 4.981 4.456 14.652 1.00 84.44 84 PRO A CA 1
ATOM 609 C C . PRO A 1 84 ? 5.171 3.739 13.306 1.00 84.44 84 PRO A C 1
ATOM 611 O O . PRO A 1 84 ? 5.447 4.390 12.300 1.00 84.44 84 PRO A O 1
ATOM 614 N N . ASP A 1 85 ? 4.841 2.449 13.251 1.00 89.12 85 ASP A N 1
ATOM 615 C CA . ASP A 1 85 ? 5.122 1.581 12.097 1.00 89.12 85 ASP A CA 1
ATOM 616 C C . ASP A 1 85 ? 3.841 0.999 11.488 1.00 89.12 85 ASP A C 1
ATOM 618 O O . ASP A 1 85 ? 3.832 -0.090 10.921 1.00 89.12 85 ASP A O 1
ATOM 622 N N . ALA A 1 86 ? 2.721 1.712 11.634 1.00 91.06 86 ALA A N 1
ATOM 623 C CA . ALA A 1 86 ? 1.426 1.281 11.121 1.00 91.06 86 ALA A CA 1
ATOM 624 C C . ALA A 1 86 ? 0.580 2.455 10.619 1.00 91.06 86 ALA A C 1
ATOM 626 O O . ALA A 1 86 ? 0.537 3.537 11.220 1.00 91.06 86 ALA A O 1
ATOM 627 N N . VAL A 1 87 ? -0.148 2.208 9.534 1.00 94.25 87 VAL A N 1
ATOM 628 C CA . VAL A 1 87 ? -1.142 3.117 8.968 1.00 94.25 87 VAL A CA 1
ATOM 629 C C . VAL A 1 87 ? -2.465 2.388 8.788 1.00 94.25 87 VAL A C 1
ATOM 631 O O . VAL A 1 87 ? -2.523 1.270 8.288 1.00 94.25 87 VAL A O 1
ATOM 634 N N . GLU A 1 88 ? -3.549 3.035 9.193 1.00 95.75 88 GLU A N 1
ATOM 635 C CA . GLU A 1 88 ? -4.903 2.582 8.922 1.00 95.75 88 GLU A CA 1
ATOM 636 C C . GLU A 1 88 ? -5.430 3.285 7.668 1.00 95.75 88 GLU A C 1
ATOM 638 O O . GLU A 1 88 ? -5.537 4.508 7.636 1.00 95.75 88 GLU A O 1
ATOM 643 N N . PHE A 1 89 ? -5.809 2.529 6.643 1.00 94.56 89 PHE A N 1
ATOM 644 C CA . PHE A 1 89 ? -6.568 3.045 5.512 1.00 94.56 89 PHE A CA 1
ATOM 645 C C . PHE A 1 89 ? -8.062 2.935 5.796 1.00 94.56 89 PHE A C 1
ATOM 647 O O . PHE A 1 89 ? -8.613 1.850 6.014 1.00 94.56 89 PHE A O 1
ATOM 654 N N . ARG A 1 90 ? -8.730 4.087 5.780 1.00 96.44 90 ARG A N 1
ATOM 655 C CA . ARG A 1 90 ? -10.164 4.225 6.013 1.00 96.44 90 ARG A CA 1
ATOM 656 C C . ARG A 1 90 ? -10.863 4.513 4.695 1.00 96.44 90 ARG A C 1
ATOM 658 O O . ARG A 1 90 ? -10.545 5.501 4.051 1.00 96.44 90 ARG A O 1
ATOM 665 N N . SER A 1 91 ? -11.831 3.685 4.307 1.00 95.12 91 SER A N 1
ATOM 666 C CA . SER A 1 91 ? -12.661 3.941 3.127 1.00 95.12 91 SER A CA 1
ATOM 667 C C . SER A 1 91 ? -14.106 3.531 3.394 1.00 95.12 91 SER A C 1
ATOM 669 O O . SER A 1 91 ? -14.418 2.346 3.506 1.00 95.12 91 SER A O 1
ATOM 671 N N . GLY A 1 92 ? -14.990 4.512 3.597 1.00 93.81 92 GLY A N 1
ATOM 672 C CA . GLY A 1 92 ? -16.374 4.258 4.010 1.00 93.81 92 GLY A CA 1
ATOM 673 C C . GLY A 1 92 ? -16.440 3.465 5.317 1.00 93.81 92 GLY A C 1
ATOM 674 O O . GLY A 1 92 ? -15.975 3.951 6.351 1.00 93.81 92 GLY A O 1
ATOM 675 N N . GLN A 1 93 ? -16.993 2.248 5.264 1.00 91.25 93 GLN A N 1
ATOM 676 C CA . GLN A 1 93 ? -17.065 1.308 6.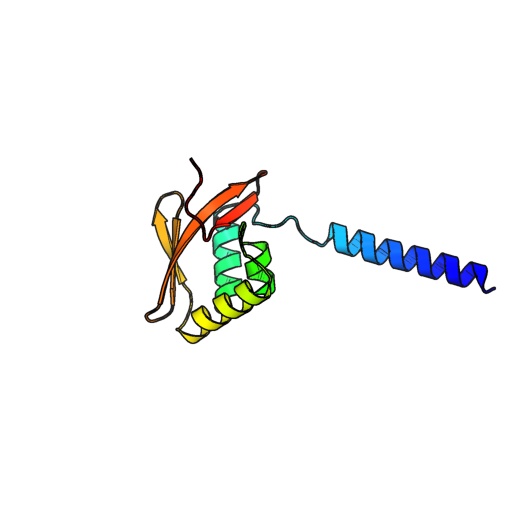397 1.00 91.25 93 GLN A CA 1
ATOM 677 C C . GLN A 1 93 ? -15.850 0.368 6.498 1.00 91.25 93 GLN A C 1
ATOM 679 O O . GLN A 1 93 ? -15.694 -0.323 7.500 1.00 91.25 93 GLN A O 1
ATOM 684 N N . VAL A 1 94 ? -14.982 0.336 5.483 1.00 93.56 94 VAL A N 1
ATOM 685 C CA . VAL A 1 94 ? -13.775 -0.498 5.480 1.00 93.56 94 VAL A CA 1
ATOM 686 C C . VAL A 1 94 ? -12.659 0.205 6.253 1.00 93.56 94 VAL A C 1
ATOM 688 O O . VAL A 1 94 ? -12.450 1.422 6.134 1.00 93.56 94 VAL A O 1
ATOM 691 N N . ARG A 1 95 ? -11.964 -0.580 7.076 1.00 93.94 95 ARG A N 1
ATOM 692 C CA . ARG A 1 95 ? -10.809 -0.189 7.884 1.00 93.94 95 ARG A CA 1
ATOM 693 C C . ARG A 1 95 ? -9.766 -1.290 7.752 1.00 93.94 95 ARG A C 1
ATOM 695 O O . ARG A 1 95 ? -10.041 -2.421 8.146 1.00 93.94 95 ARG A O 1
ATOM 702 N N . THR A 1 96 ? -8.601 -0.961 7.208 1.00 92.69 96 THR A N 1
ATOM 703 C CA . THR A 1 96 ? -7.480 -1.903 7.112 1.00 92.69 96 THR A CA 1
ATOM 704 C C . THR A 1 96 ? -6.233 -1.268 7.686 1.00 92.69 96 THR A C 1
ATOM 706 O O . THR A 1 96 ? -5.907 -0.141 7.331 1.00 92.69 96 THR A O 1
ATOM 709 N N . VAL A 1 97 ? -5.529 -1.991 8.551 1.00 93.69 97 VAL A N 1
ATOM 710 C CA . VAL A 1 97 ? -4.239 -1.563 9.093 1.00 93.69 97 VAL A CA 1
ATOM 711 C C . VAL A 1 97 ? -3.138 -2.284 8.332 1.00 93.69 97 VAL A C 1
ATOM 713 O O . VAL A 1 97 ? -3.180 -3.505 8.214 1.00 93.69 97 VAL A O 1
ATOM 716 N N . LEU A 1 98 ? -2.182 -1.518 7.817 1.00 94.12 98 LEU A N 1
ATOM 717 C CA . LEU A 1 98 ? -0.979 -2.009 7.160 1.00 94.12 98 LEU A CA 1
ATOM 718 C C . LEU A 1 98 ? 0.241 -1.549 7.944 1.00 94.12 98 LEU A C 1
ATOM 720 O O . LEU A 1 98 ? 0.275 -0.426 8.461 1.00 94.12 98 LEU A O 1
ATOM 724 N N . SER A 1 99 ? 1.244 -2.413 8.010 1.00 94.62 99 SER A N 1
ATOM 725 C CA . SER A 1 99 ? 2.537 -2.062 8.579 1.00 94.62 99 SER A CA 1
ATOM 726 C C . SER A 1 99 ? 3.323 -1.189 7.607 1.00 94.62 99 SER A C 1
ATOM 728 O O . SER A 1 99 ? 3.128 -1.249 6.394 1.00 94.62 99 SER A O 1
ATOM 730 N N . VAL A 1 100 ? 4.185 -0.340 8.151 1.00 94.12 100 VAL A N 1
ATOM 731 C CA . VAL A 1 100 ? 5.092 0.524 7.400 1.00 94.12 100 VAL A CA 1
ATOM 732 C C . VAL A 1 100 ? 6.507 0.069 7.716 1.00 94.12 100 VAL A C 1
ATOM 734 O O . VAL A 1 100 ? 6.916 0.123 8.873 1.00 94.12 100 VAL A O 1
ATOM 737 N N . THR A 1 101 ? 7.242 -0.367 6.699 1.00 92.50 101 THR A N 1
ATOM 738 C CA . THR A 1 101 ? 8.558 -0.995 6.870 1.00 92.50 101 THR A CA 1
ATOM 739 C C . THR A 1 101 ? 9.579 -0.352 5.942 1.00 92.50 101 THR A C 1
ATOM 741 O O . THR A 1 101 ? 9.261 -0.007 4.804 1.00 92.50 101 THR A O 1
ATOM 744 N N . GLU A 1 102 ? 10.805 -0.182 6.435 1.00 92.12 102 GLU A N 1
ATOM 745 C CA . GLU A 1 102 ? 11.954 0.234 5.633 1.00 92.12 102 GLU A CA 1
ATOM 746 C C . GLU A 1 102 ? 12.799 -0.994 5.266 1.00 92.12 102 GLU A C 1
ATOM 748 O O . GLU A 1 102 ? 13.239 -1.732 6.145 1.00 92.12 102 GLU A O 1
ATOM 753 N N . GLU A 1 103 ? 13.051 -1.200 3.974 1.00 88.94 103 GLU A N 1
ATOM 754 C CA . GLU A 1 103 ? 13.935 -2.248 3.464 1.00 88.94 103 GLU A CA 1
ATOM 755 C C . GLU A 1 103 ? 14.856 -1.672 2.383 1.00 88.94 103 GLU A C 1
ATOM 757 O O . GLU A 1 103 ? 14.409 -1.041 1.425 1.00 88.94 103 GLU A O 1
ATOM 762 N N . GLY A 1 104 ? 16.171 -1.846 2.552 1.00 86.38 104 GLY A N 1
ATOM 763 C CA . GLY A 1 104 ? 17.161 -1.355 1.587 1.00 86.38 104 GLY A CA 1
ATOM 764 C C . GLY A 1 104 ? 17.146 0.167 1.375 1.00 86.38 104 GLY A C 1
ATOM 765 O O . GLY A 1 104 ? 17.467 0.623 0.281 1.00 86.38 104 GLY A O 1
ATOM 766 N N . GLY A 1 105 ? 16.751 0.954 2.385 1.00 88.88 105 GLY A N 1
ATOM 767 C CA . GLY A 1 105 ? 16.624 2.416 2.282 1.00 88.88 105 GLY A CA 1
ATOM 768 C C . GLY A 1 105 ? 15.361 2.889 1.550 1.00 88.88 105 GLY A C 1
ATOM 769 O O . GLY A 1 105 ? 15.268 4.056 1.169 1.00 88.88 105 GLY A O 1
ATOM 770 N N . ARG A 1 106 ? 14.399 1.988 1.321 1.00 93.31 106 ARG A N 1
ATOM 771 C CA . ARG A 1 106 ? 13.107 2.260 0.681 1.00 93.31 106 ARG A CA 1
ATOM 772 C C . ARG A 1 106 ? 11.975 1.888 1.627 1.00 93.31 106 ARG A C 1
ATOM 774 O O . ARG A 1 106 ? 12.084 0.947 2.404 1.00 93.31 106 ARG A O 1
ATOM 781 N N . TRP A 1 107 ? 10.879 2.627 1.547 1.00 94.31 107 TRP A N 1
ATOM 782 C CA . TRP A 1 107 ? 9.722 2.478 2.422 1.00 94.31 107 TRP A CA 1
ATOM 783 C C . TRP A 1 107 ? 8.586 1.749 1.718 1.00 94.31 107 TRP A C 1
ATOM 785 O O . TRP A 1 107 ? 8.233 2.089 0.589 1.00 94.31 107 TRP A O 1
ATOM 795 N N . TYR A 1 108 ? 7.974 0.805 2.420 1.00 95.25 108 TYR A N 1
ATOM 796 C CA . TYR A 1 108 ? 6.916 -0.055 1.908 1.00 95.25 108 TYR A CA 1
ATOM 797 C C . TYR A 1 108 ? 5.744 -0.147 2.877 1.00 95.25 108 TYR A C 1
ATOM 799 O O . TYR A 1 108 ? 5.880 0.058 4.086 1.00 95.25 108 TYR A O 1
ATOM 807 N N . LEU A 1 109 ? 4.588 -0.495 2.322 1.00 95.25 109 LEU A N 1
ATOM 808 C CA . LEU A 1 109 ? 3.479 -1.058 3.071 1.00 95.25 109 LEU A CA 1
ATOM 809 C C . LEU A 1 109 ? 3.651 -2.577 3.149 1.00 95.25 109 LEU A C 1
ATOM 811 O O . LEU A 1 109 ? 4.043 -3.205 2.167 1.00 95.25 109 LEU A O 1
ATOM 815 N N . SER A 1 110 ? 3.326 -3.152 4.301 1.00 93.44 110 SER A N 1
ATOM 816 C CA . SER A 1 110 ? 3.347 -4.596 4.531 1.00 93.44 110 SER A CA 1
ATOM 817 C C . SER A 1 110 ? 1.966 -5.086 4.968 1.00 93.44 110 SER A C 1
ATOM 819 O O . SER A 1 110 ? 1.322 -4.474 5.831 1.00 93.44 110 SER A O 1
ATOM 821 N N . LEU A 1 111 ? 1.501 -6.171 4.346 1.00 90.06 111 LEU A N 1
ATOM 822 C CA . LEU A 1 111 ? 0.285 -6.906 4.719 1.00 90.06 111 LEU A CA 1
ATOM 823 C C . LEU A 1 111 ? 0.547 -7.820 5.921 1.00 90.06 111 LEU A C 1
ATOM 825 O O . LEU A 1 111 ? -0.364 -8.122 6.693 1.00 90.06 111 LEU A O 1
ATOM 829 N N . LEU A 1 112 ? 1.791 -8.266 6.065 1.00 81.50 112 LEU A N 1
ATOM 830 C CA . LEU A 1 112 ? 2.282 -9.069 7.165 1.00 81.50 112 LEU A CA 1
ATOM 831 C C . LEU A 1 112 ? 2.703 -8.181 8.346 1.00 81.50 112 LEU A C 1
ATOM 833 O O . LEU A 1 112 ? 3.161 -7.049 8.143 1.00 81.50 112 LEU A O 1
ATOM 837 N N . PRO A 1 113 ? 2.575 -8.689 9.587 1.00 66.94 113 PRO A N 1
ATOM 838 C CA . PRO A 1 113 ? 3.144 -8.024 10.752 1.00 66.94 113 PRO A CA 1
ATOM 839 C C . PRO A 1 113 ? 4.669 -7.875 10.595 1.00 66.94 113 PRO A C 1
ATOM 841 O O . PRO A 1 113 ? 5.290 -8.705 9.926 1.00 66.94 113 PRO A O 1
ATOM 844 N N . PRO A 1 114 ? 5.283 -6.849 11.214 1.00 61.41 114 PRO A N 1
ATOM 845 C CA . PRO A 1 114 ? 6.729 -6.673 11.164 1.00 61.41 114 PRO A CA 1
ATOM 846 C C . PRO A 1 114 ? 7.418 -7.915 11.746 1.00 61.41 114 PRO A C 1
ATOM 848 O O . PRO A 1 114 ? 7.010 -8.413 12.797 1.00 61.41 114 PRO A O 1
ATOM 851 N N . GLY A 1 115 ? 8.427 -8.431 11.040 1.00 59.28 115 GLY A N 1
ATOM 852 C CA . GLY A 1 115 ? 9.280 -9.500 11.560 1.00 59.28 115 GLY A CA 1
ATOM 853 C C . GLY A 1 115 ? 10.098 -8.998 12.751 1.00 59.28 115 GLY A C 1
ATOM 854 O O . GLY A 1 115 ? 10.548 -7.853 12.735 1.00 59.28 115 GLY A O 1
ATOM 855 N N . GLU A 1 116 ? 10.242 -9.838 13.779 1.00 45.84 116 GLU A N 1
ATOM 856 C CA . GLU A 1 116 ? 11.134 -9.588 14.925 1.00 45.84 116 GLU A CA 1
ATOM 857 C C . GLU A 1 116 ? 12.618 -9.684 14.548 1.00 45.84 116 GLU A C 1
ATOM 859 O O . GLU A 1 116 ? 12.971 -10.562 13.723 1.00 45.84 116 GLU A O 1
#